Protein AF-A0A965NAB3-F1 (afdb_monomer_lite)

Structure (mmCIF, N/CA/C/O backbone):
data_AF-A0A965NAB3-F1
#
_entry.id   AF-A0A965NAB3-F1
#
loop_
_atom_site.group_PDB
_atom_site.id
_atom_site.type_symbol
_atom_site.label_atom_id
_atom_site.label_alt_id
_atom_site.label_comp_id
_atom_site.label_asym_id
_atom_site.label_entity_id
_atom_site.label_seq_id
_atom_site.pdbx_PDB_ins_code
_atom_site.Cartn_x
_atom_site.Cartn_y
_atom_site.Cartn_z
_atom_site.occupancy
_atom_site.B_iso_or_equiv
_atom_site.auth_seq_id
_atom_site.auth_comp_id
_atom_site.auth_asym_id
_atom_site.auth_atom_id
_atom_site.pdbx_PDB_model_num
ATOM 1 N N . MET A 1 1 ? -7.906 11.330 -20.303 1.00 57.31 1 MET A N 1
ATOM 2 C CA . MET A 1 1 ? -7.917 9.863 -20.104 1.00 57.31 1 MET A CA 1
ATOM 3 C C . MET A 1 1 ? -9.339 9.376 -20.332 1.00 57.31 1 MET A C 1
ATOM 5 O O . MET A 1 1 ? -10.251 9.996 -19.806 1.00 57.31 1 MET A O 1
ATOM 9 N N . GLY A 1 2 ? -9.549 8.407 -21.224 1.00 67.31 2 GLY A N 1
ATOM 10 C CA . GLY A 1 2 ? -10.889 7.940 -21.603 1.00 67.31 2 GLY A CA 1
ATOM 11 C C . GLY A 1 2 ? -11.259 6.643 -20.892 1.00 67.31 2 GLY A C 1
ATOM 12 O O . GLY A 1 2 ? -10.360 5.890 -20.538 1.00 67.31 2 GLY A O 1
ATOM 13 N N . ARG A 1 3 ? -12.561 6.398 -20.708 1.00 79.69 3 ARG A N 1
ATOM 14 C CA . ARG A 1 3 ? -13.087 5.134 -20.179 1.00 79.69 3 ARG A CA 1
ATOM 15 C C . ARG A 1 3 ? -13.416 4.205 -21.341 1.00 79.69 3 ARG A C 1
ATOM 17 O O . ARG A 1 3 ? -14.041 4.645 -22.309 1.00 79.69 3 ARG A O 1
ATOM 24 N N . TYR A 1 4 ? -13.003 2.954 -21.241 1.00 79.69 4 TYR A N 1
ATOM 25 C CA . TYR A 1 4 ? -13.152 1.954 -22.294 1.00 79.69 4 TYR A CA 1
ATOM 26 C C . TYR A 1 4 ? -13.900 0.743 -21.745 1.00 79.69 4 TYR A C 1
ATOM 28 O O . TYR A 1 4 ? -13.849 0.484 -20.545 1.00 79.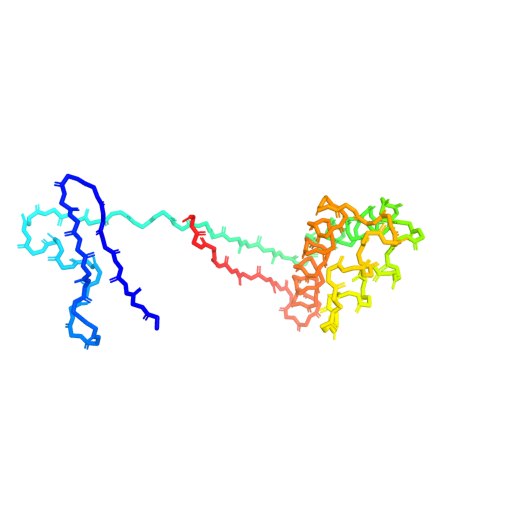69 4 TYR A O 1
ATOM 36 N N . TYR A 1 5 ? -14.596 0.036 -22.626 1.00 83.38 5 TYR A N 1
ATOM 37 C CA . TYR A 1 5 ? -15.170 -1.279 -22.361 1.00 83.38 5 TYR A CA 1
ATOM 38 C C . TYR A 1 5 ? -14.683 -2.232 -23.447 1.00 83.38 5 TYR A C 1
ATOM 40 O O . TYR A 1 5 ? -14.458 -1.828 -24.590 1.00 83.38 5 TYR A O 1
ATOM 48 N N . PHE A 1 6 ? -14.467 -3.481 -23.075 1.00 71.88 6 PHE A N 1
ATOM 49 C CA . PHE A 1 6 ? -13.788 -4.468 -23.903 1.00 71.88 6 PHE A CA 1
ATOM 50 C C . PHE A 1 6 ? -14.313 -5.871 -23.564 1.00 71.88 6 PHE A C 1
ATOM 52 O O . PHE A 1 6 ? -14.803 -6.088 -22.456 1.00 71.88 6 PHE A O 1
ATOM 59 N N . GLY A 1 7 ? -14.250 -6.800 -24.523 1.00 85.50 7 GLY A N 1
ATOM 60 C CA . GLY A 1 7 ? -14.863 -8.134 -24.458 1.00 85.50 7 GLY A CA 1
ATOM 61 C C . GLY A 1 7 ? -15.295 -8.605 -25.853 1.00 85.50 7 GLY A C 1
ATOM 62 O O . GLY A 1 7 ? -14.635 -8.277 -26.833 1.00 85.50 7 GLY A O 1
ATOM 63 N N . ASP A 1 8 ? -16.435 -9.298 -25.967 1.00 90.81 8 ASP A N 1
ATOM 64 C CA . ASP A 1 8 ? -17.041 -9.648 -27.274 1.00 90.81 8 ASP A CA 1
ATOM 65 C C . ASP A 1 8 ? -17.438 -8.412 -28.100 1.00 90.81 8 ASP A C 1
ATOM 67 O O . ASP A 1 8 ? -17.613 -8.476 -29.319 1.00 90.81 8 ASP A O 1
ATOM 71 N N . ILE A 1 9 ? -17.576 -7.273 -27.423 1.00 90.25 9 ILE A N 1
ATOM 72 C CA . ILE A 1 9 ? -17.657 -5.954 -28.030 1.00 90.25 9 ILE A CA 1
ATOM 73 C C . ILE A 1 9 ? -16.573 -5.066 -27.437 1.00 90.25 9 ILE A C 1
ATOM 75 O O . ILE A 1 9 ? -16.263 -5.126 -26.245 1.00 90.25 9 ILE A O 1
ATOM 79 N N . GLU A 1 10 ? -16.035 -4.191 -28.272 1.00 87.75 10 GLU A N 1
ATOM 80 C CA . GLU A 1 10 ? -15.033 -3.222 -27.866 1.00 87.75 10 GLU A CA 1
ATOM 81 C C . GLU A 1 10 ? -15.496 -1.819 -28.204 1.0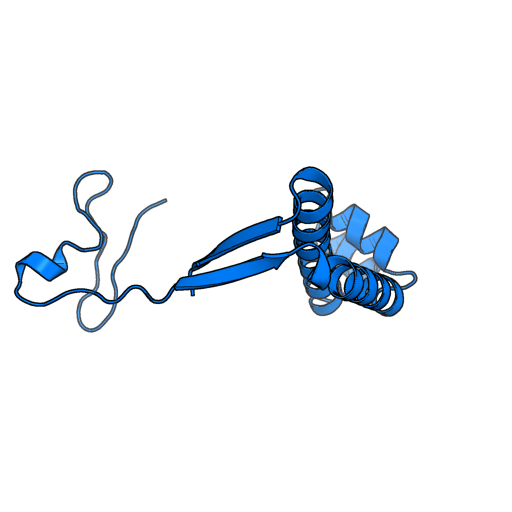0 87.75 10 GLU A C 1
ATOM 83 O O . GLU A 1 10 ? -16.135 -1.561 -29.229 1.00 87.75 10 GLU A O 1
ATOM 88 N N . GLY A 1 11 ? -15.141 -0.887 -27.334 1.00 88.50 11 GLY A N 1
ATOM 89 C CA . GLY A 1 11 ? -15.449 0.496 -27.575 1.00 88.50 11 GLY A CA 1
ATOM 90 C C . GLY A 1 11 ? -14.950 1.412 -26.485 1.00 88.50 11 GLY A C 1
ATOM 91 O O . GLY A 1 11 ? -14.315 1.046 -25.494 1.00 88.50 11 GLY A O 1
ATOM 92 N N . LYS A 1 12 ? -15.250 2.680 -26.703 1.00 88.38 12 LYS A N 1
ATOM 93 C CA . LYS A 1 12 ? -14.952 3.743 -25.766 1.00 88.38 12 LYS A CA 1
ATOM 94 C C . LYS A 1 12 ? -16.263 4.364 -25.341 1.00 88.38 12 LYS A C 1
ATOM 96 O O . LYS A 1 12 ? -17.077 4.716 -26.194 1.00 88.38 12 LYS A O 1
ATOM 101 N N . PHE A 1 13 ? -16.443 4.545 -24.040 1.00 85.06 13 PHE A N 1
ATOM 102 C CA . PHE A 1 13 ? -17.553 5.347 -23.555 1.00 85.06 13 PHE A CA 1
ATOM 103 C C . PHE A 1 13 ? -17.383 6.779 -24.061 1.00 85.06 13 PHE A C 1
ATOM 105 O O . PHE A 1 13 ? -16.292 7.355 -23.958 1.00 85.06 13 PHE A O 1
ATOM 112 N N . ALA A 1 14 ? -18.449 7.359 -24.618 1.00 84.25 14 ALA A N 1
ATOM 113 C CA . ALA A 1 14 ? -18.419 8.735 -25.098 1.00 84.25 14 ALA A CA 1
ATOM 114 C C . ALA A 1 14 ? -17.912 9.663 -23.984 1.00 84.25 14 ALA A C 1
ATOM 116 O O . ALA A 1 14 ? -18.501 9.754 -22.902 1.00 84.25 14 ALA A O 1
ATOM 117 N N . PHE A 1 15 ? -16.774 10.310 -24.243 1.00 80.50 15 PHE A N 1
ATOM 118 C CA . PHE A 1 15 ? -16.056 11.087 -23.242 1.00 80.50 15 PHE A CA 1
ATOM 119 C C . PHE A 1 15 ? -16.962 12.190 -22.683 1.00 80.50 15 PHE A C 1
ATOM 121 O O . PHE A 1 15 ? -17.551 12.945 -23.450 1.00 80.50 15 PHE A O 1
ATOM 128 N N . ALA A 1 16 ? -17.083 12.246 -21.355 1.00 75.88 16 ALA A N 1
ATOM 129 C CA . ALA A 1 16 ? -17.960 13.149 -20.601 1.00 75.88 16 ALA A CA 1
ATOM 130 C C . ALA A 1 16 ? -19.485 12.991 -20.817 1.00 75.88 16 ALA A C 1
ATOM 132 O O . ALA A 1 16 ? -20.241 13.740 -20.207 1.00 75.88 16 ALA A O 1
ATOM 133 N N . ILE A 1 17 ? -19.949 12.028 -21.629 1.00 83.06 17 ILE A N 1
ATOM 134 C CA . ILE A 1 17 ? -21.376 11.880 -21.981 1.00 83.06 17 ILE A CA 1
ATOM 135 C C . ILE A 1 17 ? -21.945 10.516 -21.560 1.00 83.06 17 ILE A C 1
ATOM 137 O O . ILE A 1 17 ? -23.056 10.453 -21.043 1.00 83.06 17 ILE A O 1
ATOM 141 N N . GLN A 1 18 ? -21.214 9.416 -21.770 1.00 77.00 18 GLN A N 1
ATOM 142 C CA . GLN A 1 18 ? -21.726 8.059 -21.538 1.00 77.00 18 GLN A CA 1
ATOM 143 C C . GLN A 1 18 ? -21.147 7.458 -20.257 1.00 77.00 18 GLN A C 1
ATOM 145 O O . GLN A 1 18 ? -19.927 7.478 -20.065 1.00 77.00 18 GLN A O 1
ATOM 150 N N . SER A 1 19 ? -22.018 6.923 -19.397 1.00 80.50 19 SER A N 1
ATOM 151 C CA . SER A 1 19 ? -21.631 6.274 -18.136 1.00 80.50 19 SER A CA 1
ATOM 152 C C . SER A 1 19 ? -21.073 4.859 -18.336 1.00 80.50 19 SER A C 1
ATOM 154 O O . SER A 1 19 ? -21.385 4.222 -19.341 1.00 80.50 19 SER A O 1
ATOM 156 N N . SER A 1 20 ? -20.252 4.383 -17.390 1.00 79.62 20 SER A N 1
ATOM 157 C CA . SER A 1 20 ? -19.617 3.051 -17.440 1.00 79.62 20 SER A CA 1
ATOM 158 C C . SER A 1 20 ? -20.613 1.902 -17.240 1.00 79.62 20 SER A C 1
ATOM 160 O O . SER A 1 20 ? -20.433 0.825 -17.791 1.00 79.62 20 SER A O 1
ATOM 162 N N . ASP A 1 21 ? -21.692 2.158 -16.508 1.00 81.81 21 ASP A N 1
ATOM 163 C CA . ASP A 1 21 ? -22.833 1.273 -16.248 1.00 81.81 21 ASP A CA 1
ATOM 164 C C . ASP A 1 21 ? -23.922 1.382 -17.333 1.00 81.81 21 ASP A C 1
ATOM 166 O O . ASP A 1 21 ? -25.027 0.879 -17.175 1.00 81.81 21 ASP A O 1
ATOM 170 N N . ALA A 1 22 ? -23.649 2.026 -18.480 1.00 85.56 22 ALA A N 1
ATOM 171 C CA . ALA A 1 22 ? -24.647 2.184 -19.547 1.00 85.56 22 ALA A CA 1
ATOM 172 C C . ALA A 1 22 ? -25.207 0.848 -20.076 1.00 85.56 22 ALA A C 1
ATOM 174 O O . ALA A 1 22 ? -26.286 0.843 -20.675 1.00 85.56 22 ALA A O 1
ATOM 175 N N . ALA A 1 23 ? -24.486 -0.256 -19.855 1.00 83.06 23 ALA A N 1
ATOM 176 C CA . ALA A 1 23 ? -24.928 -1.611 -20.155 1.00 83.06 23 ALA A CA 1
ATOM 177 C C . ALA A 1 23 ? -26.174 -2.023 -19.346 1.00 83.06 23 ALA A C 1
ATOM 179 O O . ALA A 1 23 ? -26.988 -2.807 -19.834 1.00 83.06 23 ALA A O 1
ATOM 180 N N . ASP A 1 24 ? -26.389 -1.430 -18.170 1.00 86.25 24 ASP A N 1
ATOM 181 C CA . ASP A 1 24 ? -27.470 -1.821 -17.267 1.00 86.25 24 ASP A CA 1
ATOM 182 C C . ASP A 1 24 ? -28.859 -1.515 -17.845 1.00 86.25 24 ASP A C 1
ATOM 184 O O . ASP A 1 24 ? -29.850 -2.210 -17.607 1.00 86.25 24 ASP A O 1
ATOM 188 N N . ARG A 1 25 ? -28.923 -0.518 -18.737 1.00 85.19 25 ARG A N 1
ATOM 189 C CA . ARG A 1 25 ? -30.127 -0.168 -19.509 1.00 85.19 25 ARG A CA 1
ATOM 190 C C . ARG A 1 25 ?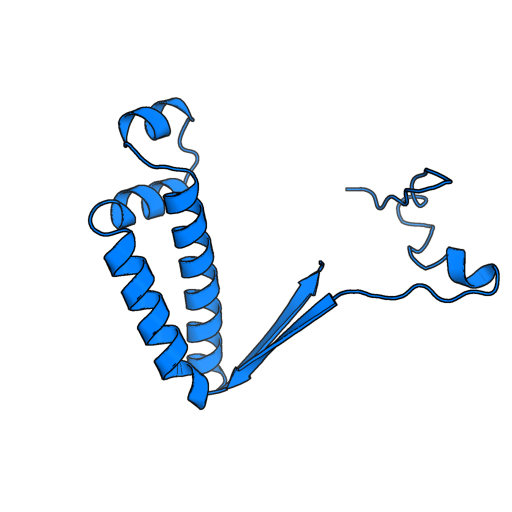 -30.635 -1.306 -20.386 1.00 85.19 25 ARG A C 1
ATOM 192 O O . ARG A 1 25 ? -31.773 -1.246 -20.849 1.00 85.19 25 ARG A O 1
ATOM 199 N N . PHE A 1 26 ? -29.794 -2.299 -20.647 1.00 89.56 26 PHE A N 1
ATOM 200 C CA . PHE A 1 26 ? -30.114 -3.444 -21.485 1.00 89.56 26 PHE A CA 1
ATOM 201 C C . PHE A 1 26 ? -30.503 -4.683 -20.663 1.00 89.56 26 PHE A C 1
ATOM 203 O O . PHE A 1 26 ? -30.550 -5.782 -21.208 1.00 89.56 26 PHE A O 1
ATOM 210 N N . GLY A 1 27 ? -30.867 -4.502 -19.385 1.00 81.81 27 GLY A N 1
ATOM 211 C CA . GLY A 1 27 ? -31.563 -5.514 -18.581 1.00 81.81 27 GLY A CA 1
ATOM 212 C C . GLY A 1 27 ? -30.661 -6.389 -17.713 1.00 81.81 27 GLY A C 1
ATOM 213 O O . GLY A 1 27 ? -31.111 -7.420 -17.220 1.00 81.81 27 GLY A O 1
ATOM 214 N N . VAL A 1 28 ? -29.410 -5.981 -17.523 1.00 75.06 28 VAL A N 1
ATOM 215 C CA . VAL A 1 28 ? -28.458 -6.596 -16.589 1.00 75.06 28 VAL A CA 1
ATOM 216 C C . VAL A 1 28 ? -27.956 -5.537 -15.609 1.00 75.06 28 VAL A C 1
ATOM 218 O O . VAL A 1 28 ? -28.276 -4.366 -15.765 1.00 75.06 28 VAL A O 1
ATOM 221 N N . SER A 1 29 ? -27.198 -5.928 -14.592 1.00 77.12 29 SER A N 1
ATOM 222 C CA . SER A 1 29 ? -26.463 -4.981 -13.750 1.00 77.12 29 SER A CA 1
ATOM 223 C C . SER A 1 29 ? -24.995 -5.370 -13.748 1.00 77.12 29 SER A C 1
ATOM 225 O O . SER A 1 29 ? -24.679 -6.547 -13.570 1.00 77.12 29 SER A O 1
ATOM 227 N N . GLY A 1 30 ? -24.109 -4.405 -13.987 1.00 68.69 30 GLY A N 1
ATOM 228 C CA . GLY A 1 30 ? -22.668 -4.605 -13.861 1.00 68.69 30 GLY A CA 1
ATOM 229 C C . GLY A 1 30 ? -22.258 -4.869 -12.409 1.00 68.69 30 GLY A C 1
ATOM 230 O O . GLY A 1 30 ? -22.814 -4.282 -11.483 1.00 68.69 30 GLY A O 1
ATOM 231 N N . GLU A 1 31 ? -21.271 -5.740 -12.198 1.00 68.50 31 GLU A N 1
ATOM 232 C CA . GLU A 1 31 ? -20.692 -6.009 -10.876 1.00 68.50 31 GLU A CA 1
ATOM 233 C C . GLU A 1 31 ? -19.414 -5.176 -10.684 1.00 68.50 31 GLU A C 1
ATOM 235 O O . GLU A 1 31 ? -18.550 -5.138 -11.563 1.00 68.50 31 GLU A O 1
ATOM 240 N N . GLN A 1 32 ? -19.290 -4.484 -9.546 1.00 67.62 32 GLN A N 1
ATOM 241 C CA . GLN A 1 32 ? -18.074 -3.753 -9.181 1.00 67.62 32 GLN A CA 1
ATOM 242 C C . GLN A 1 32 ? -17.173 -4.630 -8.305 1.00 67.62 32 GLN A C 1
ATOM 244 O O . GLN A 1 32 ? -17.462 -4.861 -7.135 1.00 67.62 32 GLN A O 1
ATOM 249 N N . ASN A 1 33 ? -16.050 -5.069 -8.873 1.00 66.69 33 ASN A N 1
ATOM 250 C CA . ASN A 1 33 ? -14.978 -5.770 -8.168 1.00 66.69 33 ASN A CA 1
ATOM 251 C C . ASN A 1 33 ? -13.986 -4.755 -7.571 1.00 66.69 33 ASN A C 1
ATOM 253 O O . ASN A 1 33 ? -12.922 -4.527 -8.134 1.00 66.69 33 ASN A O 1
ATOM 257 N N . THR A 1 34 ? -14.316 -4.105 -6.457 1.00 70.31 34 THR A N 1
ATOM 258 C CA . THR A 1 34 ? -13.357 -3.276 -5.698 1.00 70.31 34 THR A CA 1
ATOM 259 C C . THR A 1 34 ? -12.927 -3.980 -4.409 1.00 70.31 34 THR A C 1
ATOM 261 O O . THR A 1 34 ? -13.687 -4.744 -3.813 1.00 70.31 34 THR A O 1
ATOM 264 N N . LEU A 1 35 ? -11.690 -3.740 -3.966 1.00 78.81 35 LEU A N 1
ATOM 265 C CA . LEU A 1 35 ? -11.173 -4.194 -2.671 1.00 78.81 35 LEU A CA 1
ATOM 266 C C . LEU A 1 35 ? -11.296 -3.067 -1.647 1.00 78.81 35 LEU A C 1
ATOM 268 O O . LEU A 1 35 ? -10.779 -1.979 -1.874 1.00 78.81 35 LEU A O 1
ATOM 272 N N . SER A 1 36 ? -11.931 -3.326 -0.503 1.00 81.94 36 SER A N 1
ATOM 273 C CA . SER A 1 36 ? -12.050 -2.362 0.600 1.00 81.94 36 SER A CA 1
ATOM 274 C C . SER A 1 36 ? -11.161 -2.772 1.772 1.00 81.94 36 SER A C 1
ATOM 276 O O . SER A 1 36 ? -11.291 -3.875 2.301 1.00 81.94 36 SER A O 1
ATOM 278 N N . TYR A 1 37 ? -10.306 -1.856 2.222 1.00 88.62 37 TYR A N 1
ATOM 279 C CA . TYR A 1 37 ? -9.389 -2.051 3.342 1.00 88.62 37 TYR A CA 1
ATOM 280 C C . TYR A 1 37 ? -9.792 -1.189 4.533 1.00 88.62 37 TYR A C 1
ATOM 282 O O . TYR A 1 37 ? -10.095 -0.008 4.375 1.00 88.62 37 TYR A O 1
ATOM 290 N N . TYR A 1 38 ? -9.747 -1.764 5.735 1.00 91.06 38 TYR A N 1
ATOM 291 C CA . TYR A 1 38 ? -10.004 -1.058 6.987 1.00 91.06 38 TYR A CA 1
ATOM 292 C C . TYR A 1 38 ? -8.939 -1.414 8.025 1.00 91.06 38 TYR A C 1
ATOM 294 O O . TYR A 1 38 ? -8.759 -2.583 8.356 1.00 91.06 38 TYR A O 1
ATOM 302 N N . PHE A 1 39 ? -8.264 -0.395 8.549 1.00 90.81 39 PHE A N 1
ATOM 303 C CA . PHE A 1 39 ? -7.253 -0.495 9.596 1.00 90.81 39 PHE A CA 1
ATOM 304 C C . PHE A 1 39 ? -7.680 0.329 10.812 1.00 90.81 39 PHE A C 1
ATOM 306 O O . 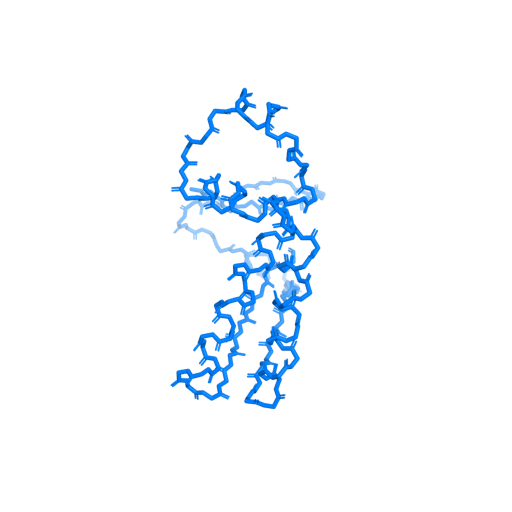PHE A 1 39 ? -8.106 1.478 10.664 1.00 90.81 39 PHE A O 1
ATOM 313 N N . SER A 1 40 ? -7.520 -0.221 12.014 1.00 91.19 40 SER A N 1
ATOM 314 C CA . SER A 1 40 ? -7.723 0.490 13.282 1.00 91.19 40 SER A CA 1
ATOM 315 C C . SER A 1 40 ? -6.391 0.800 13.975 1.00 91.19 40 SER A C 1
ATOM 317 O O . SER A 1 40 ? -5.312 0.448 13.492 1.00 91.19 40 SER A O 1
ATOM 319 N N . SER A 1 41 ? -6.462 1.449 15.138 1.00 90.44 41 SER A N 1
ATOM 320 C CA . SER A 1 41 ? -5.325 1.614 16.050 1.00 90.44 41 SER A CA 1
ATOM 321 C C . SER A 1 41 ? -4.668 0.295 16.450 1.00 90.44 41 SER A C 1
ATOM 323 O O . SER A 1 41 ? -3.470 0.292 16.713 1.00 90.44 41 SER A O 1
ATOM 325 N N . ASP A 1 42 ? -5.418 -0.807 16.467 1.00 91.25 42 ASP A N 1
ATOM 326 C CA . ASP A 1 42 ? -4.906 -2.120 16.871 1.00 91.25 42 ASP A CA 1
ATOM 327 C C . ASP A 1 42 ? -3.956 -2.697 15.816 1.00 91.25 42 ASP A C 1
ATOM 329 O O . ASP A 1 42 ? -3.026 -3.420 16.145 1.00 91.25 42 ASP A O 1
ATOM 333 N N . ASN A 1 43 ? -4.136 -2.311 14.549 1.00 91.12 43 ASN A N 1
ATOM 334 C CA . ASN A 1 43 ? -3.256 -2.707 13.450 1.00 91.12 43 ASN A CA 1
ATOM 335 C C . ASN A 1 43 ? -1.998 -1.834 13.350 1.00 91.12 43 ASN A C 1
ATOM 337 O O . ASN A 1 43 ? -1.188 -2.018 12.441 1.00 91.12 43 ASN A O 1
ATOM 341 N N . LEU A 1 44 ? -1.840 -0.831 14.220 1.00 90.94 44 LEU A N 1
ATOM 342 C CA . LEU A 1 44 ? -0.714 0.094 14.133 1.00 90.94 44 LEU A CA 1
ATOM 343 C C . LEU A 1 44 ? 0.621 -0.620 14.351 1.00 90.94 44 LEU A C 1
ATOM 345 O O . LEU A 1 44 ? 1.581 -0.306 13.646 1.00 90.94 44 LEU A O 1
ATOM 349 N N . ASP A 1 45 ? 0.666 -1.554 15.300 1.00 93.25 45 ASP A N 1
ATOM 350 C CA . ASP A 1 45 ? 1.872 -2.318 15.611 1.00 93.25 45 ASP A CA 1
ATOM 351 C C . ASP A 1 45 ? 2.265 -3.204 14.423 1.00 93.25 45 ASP A C 1
ATOM 353 O O . ASP A 1 45 ? 3.405 -3.118 13.970 1.00 93.25 45 ASP A O 1
ATOM 357 N N . ASP A 1 46 ? 1.308 -3.919 13.822 1.00 93.94 46 ASP A N 1
ATOM 358 C CA . ASP A 1 46 ? 1.529 -4.739 12.622 1.00 93.94 46 ASP A CA 1
ATOM 359 C C . ASP A 1 46 ? 2.077 -3.905 11.452 1.00 93.94 46 ASP A C 1
ATOM 361 O O . ASP A 1 46 ? 3.060 -4.269 10.804 1.00 93.94 46 ASP A O 1
ATOM 365 N N . VAL A 1 47 ? 1.478 -2.733 11.199 1.00 92.50 47 VAL A N 1
ATOM 366 C CA . VAL A 1 47 ? 1.933 -1.824 10.136 1.00 92.50 47 VAL A CA 1
ATOM 367 C C . VAL A 1 47 ? 3.342 -1.299 10.435 1.00 92.50 47 VAL A C 1
ATOM 369 O O . VAL A 1 47 ? 4.157 -1.151 9.525 1.00 92.50 47 VAL A O 1
ATOM 372 N N . GLU A 1 48 ? 3.665 -0.988 11.694 1.00 92.94 48 GLU A N 1
ATOM 373 C CA . GLU A 1 48 ? 5.010 -0.548 12.075 1.00 92.94 48 GLU A CA 1
ATOM 374 C C . GLU A 1 48 ? 6.057 -1.663 11.996 1.00 92.94 48 GLU A C 1
ATOM 376 O O . GLU A 1 48 ? 7.202 -1.378 11.630 1.00 92.94 48 GLU A O 1
ATOM 381 N N . GLU A 1 49 ? 5.698 -2.900 12.330 1.00 95.25 49 GLU A N 1
ATOM 382 C CA . GLU A 1 49 ? 6.561 -4.067 12.156 1.00 95.25 49 GLU A CA 1
ATOM 383 C C . GLU A 1 49 ? 6.849 -4.323 10.681 1.00 95.25 49 GLU A C 1
ATOM 385 O O . GLU A 1 49 ? 8.018 -4.432 10.304 1.00 95.25 49 GLU A O 1
ATOM 390 N N . GLU A 1 50 ? 5.829 -4.293 9.827 1.00 94.50 50 GLU A N 1
ATOM 391 C CA . GLU A 1 50 ? 6.023 -4.538 8.402 1.00 94.50 50 GLU A CA 1
ATOM 392 C C . GLU A 1 50 ? 6.850 -3.436 7.735 1.00 94.50 50 GLU A C 1
ATOM 394 O O . GLU A 1 50 ? 7.776 -3.707 6.971 1.00 94.50 50 GLU A O 1
ATOM 399 N N . LEU A 1 51 ? 6.644 -2.173 8.120 1.00 93.50 51 LEU A N 1
ATOM 400 C CA . LEU A 1 51 ? 7.512 -1.081 7.675 1.00 93.50 51 LEU A CA 1
ATOM 401 C C . LEU A 1 51 ? 8.980 -1.297 8.079 1.00 93.50 51 LEU A C 1
ATOM 403 O O . LEU A 1 51 ? 9.881 -0.942 7.314 1.00 93.50 51 LEU A O 1
ATOM 407 N N . LYS A 1 52 ? 9.251 -1.863 9.264 1.00 94.25 52 LYS A N 1
ATOM 408 C CA . LYS A 1 52 ? 10.621 -2.209 9.686 1.00 94.25 52 LYS A CA 1
ATOM 409 C C . LYS A 1 52 ? 11.173 -3.379 8.875 1.00 94.25 52 LYS A C 1
ATOM 411 O O . LYS A 1 52 ? 12.355 -3.336 8.530 1.00 94.25 52 LYS A O 1
ATOM 416 N N . ASN A 1 53 ? 10.349 -4.377 8.561 1.00 93.25 53 ASN A N 1
ATOM 417 C CA . ASN A 1 53 ? 10.733 -5.508 7.715 1.00 93.25 53 ASN A CA 1
ATOM 418 C C . ASN A 1 53 ? 11.148 -5.024 6.327 1.00 93.25 53 ASN A C 1
ATOM 420 O O . ASN A 1 53 ? 12.263 -5.316 5.902 1.00 93.25 53 ASN A O 1
ATOM 424 N N . ILE A 1 54 ? 10.339 -4.176 5.689 1.00 91.88 54 ILE A N 1
ATOM 425 C CA . ILE A 1 54 ? 10.658 -3.619 4.369 1.00 91.88 54 ILE A CA 1
ATOM 426 C C . ILE A 1 54 ? 11.952 -2.790 4.408 1.00 91.88 54 ILE A C 1
ATOM 428 O O . ILE A 1 54 ? 12.821 -2.930 3.548 1.00 91.88 54 ILE A O 1
ATOM 432 N N . ILE A 1 55 ? 12.148 -1.955 5.438 1.00 91.38 55 ILE A N 1
ATOM 433 C CA . ILE A 1 55 ? 13.413 -1.214 5.605 1.00 91.38 55 ILE A CA 1
ATOM 434 C C . ILE A 1 55 ? 14.602 -2.178 5.736 1.00 91.38 55 ILE A C 1
ATOM 436 O O . ILE A 1 55 ? 15.670 -1.914 5.180 1.00 91.38 55 ILE A O 1
ATOM 440 N N . ARG A 1 56 ? 14.439 -3.279 6.478 1.00 92.25 56 ARG A N 1
ATOM 441 C CA . ARG A 1 56 ? 15.489 -4.279 6.691 1.00 92.25 56 ARG A CA 1
ATOM 442 C C . ARG A 1 56 ? 15.803 -5.060 5.414 1.00 92.25 56 ARG A C 1
ATOM 444 O O . ARG A 1 56 ? 16.982 -5.302 5.166 1.00 92.25 56 ARG A O 1
ATOM 451 N N . ASN A 1 57 ? 14.789 -5.405 4.623 1.00 90.56 57 ASN A N 1
ATOM 452 C CA . ASN A 1 57 ? 14.938 -6.100 3.343 1.00 90.56 57 ASN A CA 1
ATOM 453 C C . ASN A 1 57 ? 15.688 -5.230 2.331 1.00 90.56 57 ASN A C 1
ATOM 455 O O . ASN A 1 57 ? 16.696 -5.656 1.766 1.00 90.56 57 ASN A O 1
ATOM 459 N N . LEU A 1 58 ? 15.267 -3.970 2.185 1.00 88.44 58 LEU A N 1
ATOM 460 C CA . LEU A 1 58 ? 15.922 -3.013 1.294 1.00 88.44 58 LEU A CA 1
ATOM 461 C C . LEU A 1 58 ? 17.334 -2.639 1.769 1.00 88.44 58 LEU A C 1
ATOM 463 O O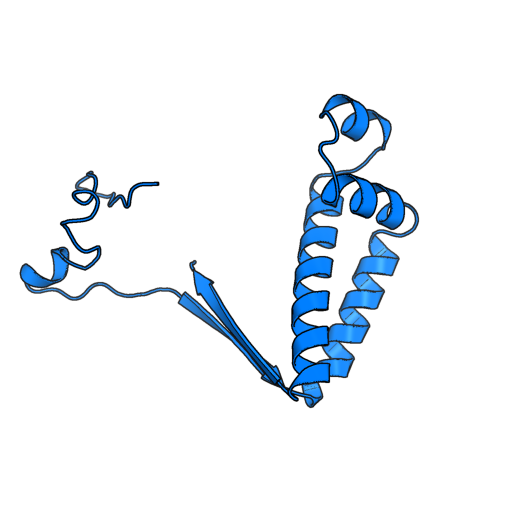 . LEU A 1 58 ? 18.206 -2.339 0.948 1.00 88.44 58 LEU A O 1
ATOM 467 N N . GLY A 1 59 ? 17.578 -2.621 3.083 1.00 90.12 59 GLY A N 1
ATOM 468 C CA . GLY A 1 59 ? 18.888 -2.366 3.681 1.00 90.12 59 GLY A CA 1
ATOM 469 C C . GLY A 1 59 ? 19.571 -1.113 3.117 1.00 90.12 59 GLY A C 1
ATOM 470 O O . GLY A 1 59 ? 18.989 -0.026 3.057 1.00 90.12 59 GLY A O 1
ATOM 471 N N . ASP A 1 60 ? 20.806 -1.263 2.633 1.00 86.56 60 ASP A N 1
ATOM 472 C CA . ASP A 1 60 ? 21.595 -0.166 2.048 1.00 86.56 60 ASP A CA 1
ATOM 473 C C . ASP A 1 60 ? 20.981 0.417 0.763 1.00 86.56 60 ASP A C 1
ATOM 475 O O . ASP A 1 60 ? 21.285 1.553 0.368 1.00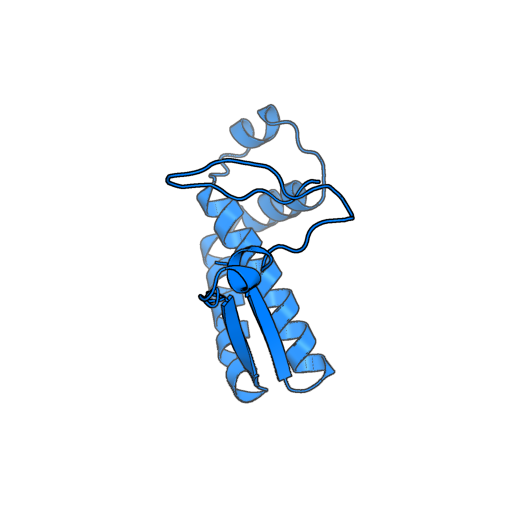 86.56 60 ASP A O 1
ATOM 479 N N . LYS A 1 61 ? 20.104 -0.337 0.087 1.00 85.88 61 LYS A N 1
ATOM 480 C CA . LYS A 1 61 ? 19.418 0.124 -1.123 1.00 85.88 61 LYS A CA 1
ATOM 481 C C . LYS A 1 61 ? 18.291 1.098 -0.806 1.00 85.88 61 LYS A C 1
ATOM 483 O O . LYS A 1 61 ? 18.003 1.941 -1.654 1.00 85.88 61 LYS A O 1
ATOM 488 N N . PHE A 1 62 ? 17.729 1.083 0.406 1.00 86.19 62 PHE A N 1
ATOM 489 C CA . PHE A 1 62 ? 16.606 1.945 0.796 1.00 86.19 62 PHE A CA 1
ATOM 490 C C . PHE A 1 62 ? 16.871 3.427 0.489 1.00 86.19 62 PHE A C 1
ATOM 492 O O . PHE A 1 62 ? 16.056 4.122 -0.117 1.00 86.19 62 PHE A O 1
ATOM 499 N N . SER A 1 63 ? 18.063 3.919 0.840 1.00 83.38 63 SER A N 1
ATOM 500 C CA . SER A 1 63 ? 18.452 5.313 0.588 1.00 83.38 63 SER A CA 1
ATOM 501 C C . SER A 1 63 ? 18.575 5.647 -0.899 1.00 83.38 63 SER A C 1
ATOM 503 O O . SER A 1 63 ? 18.378 6.800 -1.288 1.00 83.38 63 SER A O 1
ATOM 505 N N . LYS A 1 64 ? 18.924 4.661 -1.730 1.00 82.31 64 LYS A N 1
ATOM 506 C CA . LYS A 1 64 ? 19.026 4.825 -3.181 1.00 82.31 64 LYS A CA 1
ATOM 507 C C . LYS A 1 64 ? 17.634 4.818 -3.807 1.00 82.31 64 LYS A C 1
ATOM 509 O O . LYS A 1 64 ? 17.305 5.769 -4.510 1.00 82.31 64 LYS A O 1
ATOM 514 N N . VAL A 1 65 ? 16.799 3.834 -3.471 1.00 83.62 65 VAL A N 1
ATOM 515 C CA . VAL A 1 65 ? 15.421 3.720 -3.973 1.00 83.62 65 VAL A CA 1
ATOM 516 C C . VAL A 1 65 ? 14.581 4.936 -3.571 1.00 83.62 65 VAL A C 1
ATOM 518 O O . VAL A 1 65 ? 13.930 5.543 -4.413 1.00 83.62 65 VAL A O 1
ATOM 521 N N . ARG A 1 66 ? 14.716 5.422 -2.333 1.00 83.25 66 ARG A N 1
ATOM 522 C CA . ARG A 1 66 ? 14.054 6.655 -1.872 1.00 83.25 66 ARG A CA 1
ATOM 523 C C . ARG A 1 66 ? 14.454 7.910 -2.653 1.00 83.25 66 ARG A C 1
ATOM 525 O O . ARG A 1 66 ? 13.697 8.878 -2.705 1.00 83.25 66 ARG A O 1
ATOM 532 N N . LYS A 1 67 ? 15.676 7.960 -3.191 1.00 79.19 67 LYS A N 1
ATOM 533 C CA . LYS A 1 67 ? 16.111 9.062 -4.064 1.00 79.19 67 LYS A CA 1
ATOM 534 C C . LYS A 1 67 ? 15.547 8.899 -5.472 1.00 79.19 67 LYS A C 1
ATOM 536 O O . LYS A 1 67 ? 15.186 9.911 -6.063 1.00 79.19 67 LYS A O 1
ATOM 541 N N . LEU A 1 68 ? 15.449 7.661 -5.967 1.00 77.50 68 LEU A N 1
ATOM 542 C CA . LEU A 1 68 ? 14.790 7.352 -7.238 1.00 77.50 68 LEU A CA 1
ATOM 543 C C . LEU A 1 68 ? 13.309 7.743 -7.203 1.00 77.50 68 LEU A C 1
ATOM 545 O O . LEU A 1 68 ? 12.848 8.421 -8.108 1.00 77.50 68 LEU A O 1
ATOM 549 N N . SER A 1 69 ? 12.575 7.393 -6.143 1.00 70.81 69 SER A N 1
ATOM 550 C CA . SER A 1 69 ? 11.137 7.690 -6.060 1.00 70.81 69 SER A CA 1
ATOM 551 C C . SER A 1 69 ? 10.829 9.194 -6.020 1.00 70.81 69 SER A C 1
ATOM 553 O O . SER A 1 69 ? 9.778 9.636 -6.475 1.00 70.81 69 SER A O 1
ATOM 555 N N . LYS A 1 70 ? 11.758 10.008 -5.498 1.00 70.19 70 LYS A N 1
ATOM 556 C CA . LYS A 1 70 ? 11.606 11.464 -5.343 1.00 70.19 70 LYS A CA 1
ATOM 557 C C . LYS A 1 70 ? 12.004 12.294 -6.566 1.00 70.19 70 LYS A C 1
ATOM 559 O O . LYS A 1 70 ? 11.851 13.514 -6.518 1.00 70.19 70 LYS A O 1
ATOM 564 N N . GLY A 1 71 ? 12.541 11.700 -7.630 1.00 64.19 71 GLY A N 1
ATOM 565 C CA . GLY A 1 71 ? 13.021 12.468 -8.777 1.00 64.19 71 GLY A CA 1
ATOM 566 C C . GLY A 1 71 ? 13.135 11.659 -10.061 1.00 64.19 71 GLY A C 1
ATOM 567 O O . GLY A 1 71 ? 13.301 10.449 -10.038 1.00 64.19 71 GLY A O 1
ATOM 568 N N . TRP A 1 72 ? 13.084 12.356 -11.199 1.00 47.09 72 TRP A N 1
ATOM 569 C CA . TRP A 1 72 ? 13.388 11.793 -12.515 1.00 47.09 72 TRP A CA 1
ATOM 570 C C . TRP A 1 72 ? 14.827 11.280 -12.538 1.00 47.09 72 TRP A C 1
ATOM 572 O O . TRP A 1 72 ? 15.778 12.040 -12.735 1.00 47.09 72 TRP A O 1
ATOM 582 N N . VAL A 1 73 ? 15.000 9.985 -12.319 1.00 53.56 73 VAL A N 1
ATOM 583 C CA . VAL A 1 73 ? 16.281 9.333 -12.543 1.00 53.56 73 VAL A CA 1
ATOM 584 C C . VAL A 1 73 ? 16.210 8.630 -13.886 1.00 53.56 73 VAL A C 1
ATOM 586 O O . VAL A 1 73 ? 15.378 7.754 -14.095 1.00 53.56 73 VAL A O 1
ATOM 589 N N . ASN A 1 74 ? 17.076 9.055 -14.809 1.00 56.50 74 ASN A N 1
ATOM 590 C CA . ASN A 1 74 ? 17.254 8.402 -16.102 1.00 56.50 74 ASN A CA 1
ATOM 591 C C . ASN A 1 74 ? 17.514 6.904 -15.889 1.00 56.50 74 ASN A C 1
ATOM 593 O O . ASN A 1 74 ? 18.295 6.529 -15.010 1.00 56.50 74 ASN A O 1
ATOM 597 N N . SER A 1 75 ? 16.907 6.066 -16.727 1.00 57.59 75 SER A N 1
ATOM 598 C CA . SER A 1 75 ? 17.025 4.598 -16.705 1.00 57.59 75 SER A CA 1
ATOM 599 C C . SER A 1 75 ? 18.476 4.090 -16.677 1.00 57.59 75 SER A C 1
ATOM 601 O O . SER A 1 75 ? 18.754 3.019 -16.140 1.00 57.59 75 SER A O 1
ATOM 603 N N . GLU A 1 76 ? 19.423 4.883 -17.178 1.00 58.41 76 GLU A N 1
ATOM 604 C CA . GLU A 1 76 ? 20.862 4.600 -17.147 1.00 58.41 76 GLU A CA 1
ATOM 605 C C . GLU A 1 76 ? 21.446 4.572 -15.721 1.00 58.41 76 GLU A C 1
ATOM 607 O O . GLU A 1 76 ? 22.239 3.688 -15.403 1.00 58.41 76 GLU A O 1
ATOM 612 N N . LYS A 1 77 ? 20.989 5.448 -14.813 1.00 61.44 77 LYS A N 1
ATOM 613 C CA . LYS A 1 77 ? 21.432 5.459 -13.403 1.00 61.44 77 LYS A CA 1
ATOM 614 C C . LYS A 1 77 ? 20.853 4.298 -12.590 1.00 61.44 77 LYS A C 1
ATOM 616 O O . LYS A 1 77 ? 21.463 3.884 -11.609 1.00 61.44 77 LYS A O 1
ATOM 621 N N . ILE A 1 78 ? 19.700 3.754 -12.986 1.00 61.38 78 ILE A N 1
ATOM 622 C CA . ILE A 1 78 ? 19.075 2.600 -12.315 1.00 61.38 78 ILE A CA 1
ATOM 623 C C . ILE A 1 78 ? 19.955 1.351 -12.486 1.00 61.38 78 ILE A C 1
ATOM 625 O O . ILE A 1 78 ? 20.207 0.635 -11.514 1.00 61.38 78 ILE A O 1
ATOM 629 N N . LYS A 1 79 ? 20.520 1.149 -13.688 1.00 62.03 79 LYS A N 1
ATOM 630 C CA . LYS A 1 79 ? 21.422 0.022 -13.986 1.00 62.03 79 LYS A CA 1
ATOM 631 C C . LYS A 1 79 ? 22.736 0.085 -13.204 1.00 62.03 79 LYS A C 1
ATOM 633 O O . LYS A 1 79 ? 23.220 -0.946 -12.745 1.00 62.03 79 LYS A O 1
ATOM 638 N N . GLU A 1 80 ? 23.289 1.279 -12.994 1.00 67.56 80 GLU A N 1
ATOM 639 C CA . GLU A 1 80 ? 24.508 1.458 -12.190 1.00 67.56 80 GLU A CA 1
ATOM 640 C C . GLU A 1 80 ? 24.281 1.204 -10.692 1.00 67.56 80 GLU A C 1
ATOM 642 O O . GLU A 1 80 ? 25.185 0.761 -9.981 1.00 67.56 80 GLU A O 1
ATOM 647 N N . LEU A 1 81 ? 23.066 1.453 -10.194 1.00 69.50 81 LEU A N 1
ATOM 648 C CA . LEU A 1 81 ? 22.754 1.368 -8.767 1.00 69.50 81 LEU A CA 1
ATOM 649 C C . LEU A 1 81 ? 22.429 -0.052 -8.272 1.00 69.50 81 LEU A C 1
ATOM 651 O O . LEU A 1 81 ? 22.301 -0.221 -7.054 1.00 69.50 81 LEU A O 1
ATOM 655 N N . LYS A 1 82 ? 22.368 -1.054 -9.168 1.00 78.56 82 LYS A N 1
ATOM 656 C CA . LYS A 1 82 ? 21.980 -2.454 -8.876 1.00 78.56 82 LYS A CA 1
ATOM 657 C C . LYS A 1 82 ? 20.636 -2.558 -8.135 1.00 78.56 82 LYS A C 1
ATOM 659 O O . LYS A 1 82 ? 20.507 -3.336 -7.191 1.00 78.56 82 LYS A O 1
ATOM 664 N N . ILE A 1 83 ? 19.678 -1.726 -8.536 1.00 79.06 83 ILE A N 1
ATOM 665 C CA . ILE A 1 83 ? 18.305 -1.726 -8.023 1.00 79.06 83 ILE A CA 1
ATOM 666 C C . ILE A 1 83 ? 17.457 -2.573 -8.964 1.00 79.06 83 ILE A C 1
ATOM 668 O O . ILE A 1 83 ? 17.538 -2.393 -10.180 1.00 79.06 83 ILE A O 1
ATOM 672 N N . THR A 1 84 ? 16.703 -3.510 -8.404 1.00 83.38 84 THR A N 1
ATOM 673 C CA . THR A 1 84 ? 15.769 -4.364 -9.142 1.00 83.38 84 THR A CA 1
ATOM 674 C C . THR A 1 84 ? 14.360 -3.783 -9.096 1.00 83.38 84 THR A C 1
ATOM 676 O O . THR A 1 84 ? 14.064 -2.911 -8.278 1.00 83.38 84 THR A O 1
ATOM 679 N N . ASP A 1 85 ? 13.482 -4.282 -9.962 1.00 81.12 85 ASP A N 1
ATOM 680 C CA . ASP A 1 85 ? 12.064 -3.915 -9.933 1.00 81.12 85 ASP A CA 1
ATOM 681 C C . ASP A 1 85 ? 11.405 -4.343 -8.611 1.00 81.12 85 ASP A C 1
ATOM 683 O O . ASP A 1 85 ? 10.602 -3.593 -8.064 1.00 81.12 85 ASP A O 1
ATOM 687 N N . ASP A 1 86 ? 11.832 -5.469 -8.028 1.00 84.12 86 ASP A N 1
ATOM 688 C CA . ASP A 1 86 ? 11.391 -5.907 -6.696 1.00 84.12 86 ASP A CA 1
ATOM 689 C C . ASP A 1 86 ? 11.751 -4.886 -5.604 1.00 84.12 86 ASP A C 1
ATOM 691 O O . ASP A 1 86 ? 10.916 -4.574 -4.759 1.00 84.12 86 ASP A O 1
ATOM 695 N N . ASP A 1 87 ? 12.956 -4.294 -5.649 1.00 86.06 87 ASP A N 1
ATOM 696 C CA . ASP A 1 87 ? 13.350 -3.251 -4.689 1.00 86.06 87 ASP A CA 1
ATOM 697 C C . ASP A 1 87 ? 12.461 -1.992 -4.836 1.00 86.06 87 ASP A C 1
ATOM 699 O O . ASP A 1 87 ? 12.212 -1.270 -3.867 1.00 86.06 87 ASP A O 1
ATOM 703 N N . LEU A 1 88 ? 12.009 -1.688 -6.061 1.00 84.25 88 LEU A N 1
ATOM 704 C CA . LEU A 1 88 ? 11.085 -0.580 -6.326 1.00 84.25 88 LEU A CA 1
ATOM 705 C C . LEU A 1 88 ? 9.673 -0.905 -5.827 1.00 84.25 88 LEU A C 1
ATOM 707 O O . LEU A 1 88 ? 9.027 -0.026 -5.256 1.00 84.25 88 LEU A O 1
ATOM 711 N N . SER A 1 89 ? 9.223 -2.149 -6.016 1.00 85.94 89 SER A N 1
ATOM 712 C CA . SER A 1 89 ? 7.932 -2.639 -5.529 1.00 85.94 89 SER A CA 1
ATOM 713 C C . SER A 1 89 ? 7.869 -2.604 -4.004 1.00 85.94 89 SER A C 1
ATOM 715 O O . SER A 1 89 ? 6.977 -1.961 -3.458 1.00 85.94 89 SER A O 1
ATOM 717 N N . GLU A 1 90 ? 8.867 -3.169 -3.311 1.00 89.69 90 GLU A N 1
ATOM 718 C CA . GLU A 1 90 ? 8.943 -3.118 -1.843 1.00 89.69 90 GLU A CA 1
ATOM 719 C C . GLU A 1 90 ? 8.911 -1.667 -1.336 1.00 89.69 90 GLU A C 1
ATOM 721 O O . GLU A 1 90 ? 8.264 -1.344 -0.340 1.00 89.69 90 GLU A O 1
ATOM 726 N N . PHE A 1 91 ? 9.582 -0.744 -2.030 1.00 88.94 91 PHE A N 1
ATOM 727 C CA . PHE A 1 91 ? 9.549 0.660 -1.639 1.00 88.94 91 PHE A CA 1
ATOM 728 C C . PHE A 1 91 ? 8.187 1.332 -1.894 1.00 88.94 91 PHE A C 1
ATOM 730 O O . PHE A 1 91 ? 7.790 2.207 -1.121 1.00 88.94 91 PHE A O 1
ATOM 737 N N . ALA A 1 92 ? 7.455 0.943 -2.940 1.00 87.31 92 ALA A N 1
ATOM 738 C CA . ALA A 1 92 ? 6.087 1.409 -3.161 1.00 87.31 92 ALA A CA 1
ATOM 739 C C . ALA A 1 92 ? 5.148 0.928 -2.039 1.00 87.31 92 ALA A C 1
ATOM 741 O O . ALA A 1 92 ? 4.377 1.731 -1.499 1.00 87.31 92 ALA A O 1
ATOM 742 N N . ASP A 1 93 ? 5.290 -0.329 -1.610 1.00 91.50 93 ASP A N 1
ATOM 743 C CA . ASP A 1 93 ? 4.557 -0.892 -0.469 1.00 91.50 93 ASP A CA 1
ATOM 744 C C . ASP A 1 93 ? 4.905 -0.158 0.832 1.00 91.50 93 ASP A C 1
ATOM 746 O O . ASP A 1 93 ? 4.025 0.201 1.620 1.00 91.50 93 ASP A O 1
ATOM 750 N N . PHE A 1 94 ? 6.181 0.188 1.022 1.00 92.12 94 PHE A N 1
ATOM 751 C CA . PHE A 1 94 ? 6.619 1.029 2.134 1.00 92.12 94 PHE A CA 1
ATOM 752 C C . PHE A 1 94 ? 5.940 2.409 2.132 1.00 92.12 94 PHE A C 1
ATOM 754 O O . PHE A 1 94 ? 5.526 2.909 3.183 1.00 92.12 94 PHE A O 1
ATOM 761 N N . GLU A 1 95 ? 5.805 3.055 0.971 1.00 91.25 95 GLU A N 1
ATOM 762 C CA . GLU A 1 95 ? 5.107 4.340 0.867 1.00 91.25 95 GLU A CA 1
ATOM 763 C C . GLU A 1 95 ? 3.609 4.219 1.174 1.00 91.25 95 GLU A C 1
ATOM 765 O O . GLU A 1 95 ? 3.054 5.107 1.834 1.00 91.25 95 GLU A O 1
ATOM 770 N N . LEU A 1 96 ? 2.963 3.131 0.744 1.00 91.88 96 LEU A N 1
ATOM 771 C CA . LEU A 1 96 ? 1.576 2.826 1.091 1.00 91.88 96 LEU A CA 1
ATOM 772 C C . LEU A 1 96 ? 1.421 2.619 2.606 1.00 91.88 96 LEU A C 1
ATOM 774 O O . LEU A 1 96 ? 0.626 3.319 3.241 1.00 91.88 96 LEU A O 1
ATOM 778 N N . GLY A 1 97 ? 2.242 1.756 3.209 1.00 92.56 97 GLY A N 1
ATOM 779 C CA . GLY A 1 97 ? 2.243 1.498 4.651 1.00 92.56 97 GLY A CA 1
ATOM 780 C C . GLY A 1 97 ? 2.499 2.762 5.478 1.00 92.56 97 GLY A C 1
ATOM 781 O O . GLY A 1 97 ? 1.846 2.996 6.496 1.00 92.56 97 GLY A O 1
ATOM 782 N N . LEU A 1 98 ? 3.376 3.663 5.013 1.00 92.62 98 LEU A N 1
ATOM 783 C CA . LEU A 1 98 ? 3.593 4.961 5.659 1.00 92.62 98 LEU A CA 1
ATOM 784 C C . LEU A 1 98 ? 2.343 5.846 5.655 1.00 92.62 98 LEU A C 1
ATOM 786 O O . LEU A 1 98 ? 2.118 6.570 6.631 1.00 92.62 98 LEU A O 1
ATOM 790 N N . LYS A 1 99 ? 1.557 5.838 4.573 1.00 92.69 99 LYS A N 1
ATOM 791 C CA . LYS A 1 99 ? 0.299 6.595 4.494 1.00 92.69 99 LYS A CA 1
ATOM 792 C C . LYS A 1 99 ? -0.737 6.009 5.450 1.00 92.69 99 LYS A C 1
ATOM 794 O O . LYS A 1 99 ? -1.298 6.772 6.235 1.00 92.69 99 LYS A O 1
ATOM 799 N N . ILE A 1 100 ? -0.896 4.683 5.456 1.00 93.12 100 ILE A N 1
ATOM 800 C CA . ILE A 1 100 ? -1.798 3.962 6.368 1.00 93.12 100 ILE A CA 1
ATOM 801 C C . ILE A 1 100 ? -1.447 4.291 7.823 1.00 93.12 100 ILE A C 1
ATOM 803 O O . ILE A 1 100 ? -2.269 4.829 8.564 1.00 93.12 100 ILE A O 1
ATOM 807 N N . ARG A 1 101 ? -0.182 4.095 8.210 1.00 93.69 101 ARG A N 1
ATOM 808 C CA . ARG A 1 101 ? 0.322 4.402 9.555 1.00 93.69 101 ARG A CA 1
ATOM 809 C C . ARG A 1 101 ? 0.049 5.843 9.973 1.00 93.69 101 ARG A C 1
ATOM 811 O O . ARG A 1 101 ? -0.370 6.097 11.101 1.00 93.69 101 ARG A O 1
ATOM 818 N N . ARG A 1 102 ? 0.350 6.810 9.098 1.00 94.06 102 ARG A N 1
ATOM 819 C CA . ARG A 1 102 ? 0.114 8.235 9.384 1.00 94.06 102 ARG A CA 1
ATOM 820 C C . ARG A 1 102 ? -1.361 8.498 9.635 1.00 94.06 102 ARG A C 1
ATOM 822 O O . ARG A 1 102 ? -1.680 9.203 10.585 1.00 94.06 102 ARG A O 1
ATOM 829 N N . GLN A 1 103 ? -2.233 7.917 8.822 1.00 93.94 103 GLN A N 1
ATOM 830 C CA . GLN A 1 103 ? -3.668 8.108 8.949 1.00 93.94 103 GLN A CA 1
ATOM 831 C C . GLN A 1 103 ? -4.208 7.514 10.258 1.00 93.94 103 GLN A C 1
ATOM 833 O O . GLN A 1 103 ? -4.918 8.213 10.986 1.00 93.94 103 GLN A O 1
ATOM 838 N N . ILE A 1 104 ? -3.774 6.300 10.625 1.00 92.62 104 ILE A N 1
ATOM 839 C CA . ILE A 1 104 ? -4.104 5.680 11.918 1.00 92.62 104 ILE A CA 1
ATOM 840 C C . ILE A 1 104 ? -3.638 6.575 13.075 1.00 92.62 104 ILE A C 1
ATOM 842 O O . ILE A 1 104 ? -4.410 6.851 13.985 1.00 92.62 104 ILE A O 1
ATOM 846 N N . LYS A 1 105 ? -2.409 7.107 13.033 1.00 91.62 105 LYS A N 1
ATOM 847 C CA . LYS A 1 105 ? -1.896 7.989 14.100 1.00 91.62 105 LYS A CA 1
ATOM 848 C C . LYS A 1 105 ? -2.623 9.329 14.208 1.00 91.62 105 LYS A C 1
ATOM 850 O O . LYS A 1 105 ? -2.679 9.891 15.296 1.00 91.62 105 LYS A O 1
ATOM 855 N N . LEU A 1 106 ? -3.127 9.861 13.097 1.00 92.88 106 LEU A N 1
ATOM 856 C CA . LEU A 1 106 ? -3.824 11.148 13.071 1.00 92.88 106 LEU A CA 1
ATOM 857 C C . LEU A 1 106 ? -5.290 11.033 13.493 1.00 92.88 106 LEU A C 1
ATOM 859 O O . LEU A 1 106 ? -5.810 11.949 14.121 1.00 92.88 106 LEU A O 1
ATOM 863 N N . THR A 1 107 ? -5.958 9.941 13.118 1.00 89.69 107 THR A N 1
ATOM 864 C CA . THR A 1 107 ? -7.425 9.829 13.208 1.00 89.69 107 THR A CA 1
ATOM 865 C C . THR A 1 107 ? -7.924 8.589 13.947 1.00 89.69 107 THR A C 1
ATOM 867 O O . THR A 1 107 ? -9.112 8.489 14.230 1.00 89.69 107 THR A O 1
ATOM 870 N N . GLY A 1 108 ? -7.038 7.650 14.283 1.00 90.12 108 GLY A N 1
ATOM 871 C CA . GLY A 1 108 ? -7.360 6.381 14.944 1.00 90.12 108 GLY A CA 1
ATOM 872 C C . GLY A 1 108 ? -7.731 5.236 13.996 1.00 90.12 108 GLY A C 1
ATOM 873 O O . GLY A 1 108 ? -7.843 4.100 14.446 1.00 90.12 108 GLY A O 1
ATOM 874 N N . SER A 1 109 ? -7.905 5.493 12.695 1.00 89.88 109 SER A N 1
ATOM 875 C CA . SER A 1 109 ? -8.222 4.465 11.692 1.00 89.88 109 SER A CA 1
ATOM 876 C C . SER A 1 109 ? -7.765 4.874 10.288 1.00 89.88 109 SER A C 1
ATOM 878 O O . SER A 1 109 ? -7.410 6.028 10.056 1.00 89.88 109 SER A O 1
ATOM 880 N N . CYS A 1 110 ? -7.743 3.938 9.342 1.00 91.31 110 CYS A N 1
ATOM 881 C CA . CYS A 1 110 ? -7.516 4.196 7.923 1.00 91.31 110 CYS A CA 1
ATOM 882 C C . CYS A 1 110 ? -8.420 3.287 7.086 1.00 91.31 110 CYS A C 1
ATOM 884 O O . CYS A 1 110 ? -8.403 2.073 7.260 1.00 91.31 110 CYS A O 1
ATOM 886 N N . HIS A 1 111 ? -9.193 3.873 6.174 1.00 91.06 111 HIS A N 1
ATOM 887 C CA . HIS A 1 111 ? -10.045 3.151 5.229 1.00 91.06 111 HIS A CA 1
ATOM 888 C C . HIS A 1 111 ? -9.756 3.632 3.809 1.00 91.06 111 HIS A C 1
ATOM 890 O O . HIS A 1 111 ? -9.566 4.834 3.601 1.00 91.06 111 HIS A O 1
ATOM 896 N N . PHE A 1 112 ? -9.677 2.703 2.857 1.00 88.94 112 PHE A N 1
ATOM 897 C CA . PHE A 1 112 ? -9.566 3.018 1.434 1.00 88.94 112 PHE A CA 1
ATOM 898 C C . PHE A 1 112 ? -10.058 1.862 0.562 1.00 88.94 112 PHE A C 1
ATOM 900 O O . PHE A 1 112 ? -10.062 0.705 0.984 1.00 88.94 112 PHE A O 1
ATOM 907 N N . GLU A 1 113 ? -10.430 2.189 -0.672 1.00 85.19 113 GLU A N 1
ATOM 908 C CA . GLU A 1 113 ? -10.815 1.227 -1.701 1.00 85.19 113 GLU A CA 1
ATOM 909 C C . GLU A 1 113 ? -9.770 1.208 -2.818 1.00 85.19 113 GLU A C 1
ATOM 911 O O . GLU A 1 113 ? -9.202 2.245 -3.172 1.00 85.19 113 GLU A O 1
ATOM 916 N N . ALA A 1 114 ? -9.511 0.024 -3.357 1.00 79.00 114 ALA A N 1
ATOM 917 C CA . ALA A 1 114 ? -8.657 -0.192 -4.510 1.00 79.00 114 ALA A CA 1
ATOM 918 C C . ALA A 1 114 ? -9.477 -0.837 -5.633 1.00 79.00 114 ALA A C 1
ATOM 920 O O . ALA A 1 114 ? -10.223 -1.791 -5.403 1.00 79.00 114 ALA A O 1
ATOM 921 N N . GLU A 1 115 ? -9.343 -0.303 -6.845 1.00 73.50 115 GLU A N 1
ATOM 922 C CA . GLU A 1 115 ? -9.845 -0.949 -8.061 1.00 73.50 115 GLU A CA 1
ATOM 923 C C . GLU A 1 115 ? -9.015 -2.223 -8.324 1.00 73.50 115 GLU A C 1
ATOM 925 O O . GLU A 1 115 ? -7.795 -2.197 -8.127 1.00 73.50 115 GLU A O 1
ATOM 930 N N . LEU A 1 116 ? -9.671 -3.329 -8.707 1.00 57.91 116 LEU A N 1
ATOM 931 C CA . LEU A 1 116 ? -9.011 -4.564 -9.164 1.00 57.91 116 LEU A CA 1
ATOM 932 C C . LEU A 1 116 ? -8.506 -4.447 -10.607 1.00 57.91 116 LEU A C 1
ATOM 934 O O . LEU A 1 116 ? -9.217 -3.835 -11.438 1.00 57.91 116 LEU A O 1
#

Sequence (116 aa):
MGRYYFGDIEGKFAFAIQSSDAADRFGVSGEQNTLSYYFSSDNLDDVEEELKNIIRNLGDKFSKVRKLSKGWVNSEKIKELKITDDDLSEFADFELGLKIRRQIKLTGSCHFEAEL

pLDDT: mean 82.65, std 10.85, range [47.09, 95.25]

Foldseek 3Di:
DWAWDDDPDTDTADPPPGDPQNCVVVPDGDDFDKDKDKFFLVCLVVLVVLLVVLCVVCPPVLVVLVVVVVDDDPPVVCVVSPDDVVNNVSVVVSVVSVVQNVCCVVPRMDMDMGGD

Radius of gyration: 20.24 Å; chains: 1; bounding box: 56×23×45 Å

Secondary structure (DSSP, 8-state):
---EE-SSS-EEPPTTTS-TTGGGGGS------EEEEEEEGGGHHHHHHHHHHHHHHHGGGHHHHHHHHTS---HHHHHHTT--HHHHHHHHHHHHHHHHHHHHHHHSEEEEEEE-